Protein AF-A0A1E1X093-F1 (afdb_monomer_lite)

Organism: NCBI:txid187763

Sequence (104 aa):
MRIAIFAMFLVCLAVVNVAFATPDVNENQFEKFCALDPGRRSQLVGCIAGANQQAQQFLDHKGKDARTLSEDICQTPKKQFPEEILSHLDGLQDIIKRCVQQIQ

Structure (mmCIF, N/CA/C/O backbone):
data_AF-A0A1E1X093-F1
#
_entry.id   AF-A0A1E1X093-F1
#
loop_
_atom_site.group_PDB
_atom_site.id
_atom_site.type_symbol
_atom_site.label_atom_id
_atom_site.label_alt_id
_atom_site.label_comp_id
_atom_site.label_asym_id
_atom_site.label_entity_id
_atom_site.label_seq_id
_atom_site.pdbx_PDB_ins_code
_atom_site.Cartn_x
_atom_site.Cartn_y
_atom_site.Cartn_z
_atom_site.occupancy
_atom_site.B_iso_or_equiv
_atom_site.auth_seq_id
_atom_site.auth_comp_id
_atom_site.auth_asym_id
_atom_site.auth_atom_id
_atom_site.pdbx_PDB_model_num
ATOM 1 N N . MET A 1 1 ? 23.974 -37.215 10.298 1.00 48.38 1 MET A N 1
ATOM 2 C CA . MET A 1 1 ? 24.223 -35.821 10.726 1.00 48.38 1 MET A CA 1
ATOM 3 C C . MET A 1 1 ? 24.520 -34.993 9.477 1.00 48.38 1 MET A C 1
ATOM 5 O O . MET A 1 1 ? 25.629 -35.053 8.967 1.00 48.38 1 MET A O 1
ATOM 9 N N . ARG A 1 2 ? 23.511 -34.347 8.878 1.00 43.06 2 ARG A N 1
ATOM 10 C CA . ARG A 1 2 ? 23.682 -33.537 7.662 1.00 43.06 2 ARG A CA 1
ATOM 11 C C . ARG A 1 2 ? 23.005 -32.178 7.846 1.00 43.06 2 ARG A C 1
ATOM 13 O O . ARG A 1 2 ? 21.790 -32.083 7.811 1.00 43.06 2 ARG A O 1
ATOM 20 N N . ILE A 1 3 ? 23.874 -31.201 8.099 1.00 43.91 3 ILE A N 1
ATOM 21 C CA . ILE A 1 3 ? 23.896 -29.820 7.606 1.00 43.91 3 ILE A CA 1
ATOM 22 C C . ILE A 1 3 ? 22.592 -29.022 7.768 1.00 43.91 3 ILE A C 1
ATOM 24 O O . ILE A 1 3 ? 21.661 -29.096 6.972 1.00 43.91 3 ILE A O 1
ATOM 28 N N . ALA A 1 4 ? 22.614 -28.178 8.797 1.00 50.94 4 ALA A N 1
ATOM 29 C CA . ALA A 1 4 ? 21.725 -27.050 8.996 1.00 50.94 4 ALA A CA 1
ATOM 30 C C . ALA A 1 4 ? 21.869 -26.035 7.841 1.00 50.94 4 ALA A C 1
ATOM 32 O O . ALA A 1 4 ? 22.845 -25.295 7.791 1.00 50.94 4 ALA A O 1
ATOM 33 N N . ILE A 1 5 ? 20.898 -25.991 6.921 1.00 51.94 5 ILE A N 1
ATOM 34 C CA . ILE A 1 5 ? 20.757 -24.933 5.891 1.00 51.94 5 ILE A CA 1
ATOM 35 C C . ILE A 1 5 ? 19.344 -24.318 5.940 1.00 51.94 5 ILE A C 1
ATOM 37 O O . ILE A 1 5 ? 18.815 -23.853 4.941 1.00 51.94 5 ILE A O 1
ATOM 41 N N . PHE A 1 6 ? 18.678 -24.337 7.098 1.00 47.09 6 PHE A N 1
ATOM 42 C CA . PHE A 1 6 ? 17.292 -23.848 7.215 1.00 47.09 6 PHE A CA 1
ATOM 43 C C . PHE A 1 6 ? 17.133 -22.550 8.017 1.00 47.09 6 PHE A C 1
ATOM 45 O O . PHE A 1 6 ? 16.033 -22.016 8.103 1.00 47.09 6 PHE A O 1
ATOM 52 N N . ALA A 1 7 ? 18.212 -22.004 8.583 1.00 48.12 7 ALA A N 1
ATOM 53 C CA . ALA A 1 7 ? 18.113 -20.873 9.510 1.00 48.12 7 ALA A CA 1
ATOM 54 C C . ALA A 1 7 ? 18.275 -19.484 8.862 1.00 48.12 7 ALA A C 1
ATOM 56 O O . ALA A 1 7 ? 17.943 -18.487 9.494 1.00 48.12 7 ALA A O 1
ATOM 57 N N . MET A 1 8 ? 18.759 -19.385 7.616 1.00 40.91 8 MET A N 1
ATOM 58 C CA . MET A 1 8 ? 19.097 -18.077 7.026 1.00 40.91 8 MET A CA 1
ATOM 59 C C . MET A 1 8 ? 17.914 -17.378 6.332 1.00 40.91 8 MET A C 1
ATOM 61 O O . MET A 1 8 ? 17.908 -16.158 6.229 1.00 40.91 8 MET A O 1
ATOM 65 N N . PHE A 1 9 ? 16.873 -18.117 5.927 1.00 43.78 9 PHE A N 1
ATOM 66 C CA . PHE A 1 9 ? 15.675 -17.535 5.297 1.00 43.78 9 PHE A CA 1
ATOM 67 C C . PHE A 1 9 ? 14.657 -16.963 6.300 1.00 43.78 9 PHE A C 1
ATOM 69 O O . PHE A 1 9 ? 13.845 -16.115 5.942 1.00 43.78 9 PHE A O 1
ATOM 76 N N . LEU A 1 10 ? 14.706 -17.387 7.567 1.00 42.72 10 LEU A N 1
ATOM 77 C CA . LEU A 1 10 ? 13.732 -16.984 8.590 1.00 42.72 10 LEU A CA 1
ATOM 78 C C . LEU A 1 10 ? 13.998 -15.594 9.187 1.00 42.72 10 LEU A C 1
ATOM 80 O O . LEU A 1 10 ? 13.087 -14.979 9.737 1.00 42.72 10 LEU A O 1
ATOM 84 N N . VAL A 1 11 ? 15.216 -15.062 9.050 1.00 43.28 11 VAL A N 1
ATOM 85 C CA . VAL A 1 11 ? 15.586 -13.762 9.637 1.00 43.28 11 VAL A CA 1
ATOM 86 C C . VAL A 1 11 ? 15.030 -12.585 8.819 1.00 43.28 11 VAL A C 1
ATOM 88 O O . VAL A 1 11 ? 14.711 -11.543 9.387 1.00 43.28 11 VAL A O 1
ATOM 91 N N . CYS A 1 12 ? 14.805 -12.752 7.510 1.00 41.62 12 CYS A N 1
ATOM 92 C CA . CYS A 1 12 ? 14.228 -11.694 6.670 1.00 41.62 12 CYS A CA 1
ATOM 93 C C . CYS A 1 12 ? 12.720 -11.480 6.900 1.00 41.62 12 CYS A C 1
ATOM 95 O O . CYS A 1 12 ? 12.243 -10.360 6.743 1.00 41.62 12 CYS A O 1
ATOM 97 N N . LEU A 1 13 ? 11.973 -12.505 7.328 1.00 43.38 13 LEU A N 1
ATOM 98 C CA . LEU A 1 13 ? 10.521 -12.418 7.562 1.00 43.38 13 LEU A CA 1
ATOM 99 C C . LEU A 1 13 ? 10.162 -11.642 8.842 1.00 43.38 13 LEU A C 1
ATOM 101 O O . LEU A 1 13 ? 9.151 -10.942 8.887 1.00 43.38 13 LEU A O 1
ATOM 105 N N . ALA A 1 14 ? 11.004 -11.706 9.875 1.00 42.41 14 ALA A N 1
ATOM 106 C CA . ALA A 1 14 ? 10.740 -11.031 11.148 1.00 42.41 14 ALA A CA 1
ATOM 107 C C . ALA A 1 14 ? 10.876 -9.497 11.056 1.00 42.41 14 ALA A C 1
ATOM 109 O O . ALA A 1 14 ? 10.144 -8.770 11.727 1.00 42.41 14 ALA A O 1
ATOM 110 N N . VAL A 1 15 ? 11.760 -8.993 10.188 1.00 44.12 15 VAL A N 1
ATOM 111 C CA . VAL A 1 15 ? 11.992 -7.546 9.999 1.00 44.12 15 VAL A CA 1
ATOM 112 C C . VAL A 1 15 ? 10.815 -6.864 9.288 1.00 44.12 15 VAL A C 1
ATOM 114 O O . VAL A 1 15 ? 10.558 -5.674 9.486 1.00 44.12 15 VAL A O 1
ATOM 117 N N . VAL A 1 16 ? 10.056 -7.619 8.490 1.00 47.22 16 VAL A N 1
ATOM 118 C CA . VAL A 1 16 ? 8.826 -7.135 7.848 1.00 47.22 16 VAL A CA 1
ATOM 119 C C . VAL A 1 16 ? 7.729 -6.935 8.900 1.00 47.22 16 VAL A C 1
ATOM 121 O O . VAL A 1 16 ? 7.031 -5.928 8.876 1.00 47.22 16 VAL A O 1
ATOM 124 N N . ASN A 1 17 ? 7.644 -7.828 9.890 1.00 39.78 17 ASN A N 1
ATOM 125 C CA . ASN A 1 17 ? 6.583 -7.836 10.901 1.00 39.78 17 ASN A CA 1
ATOM 126 C C . ASN A 1 17 ? 6.650 -6.661 11.900 1.00 39.78 17 ASN A C 1
ATOM 128 O O . ASN A 1 17 ? 5.624 -6.257 12.443 1.00 39.78 17 ASN A O 1
ATOM 132 N N . VAL A 1 18 ? 7.842 -6.101 12.142 1.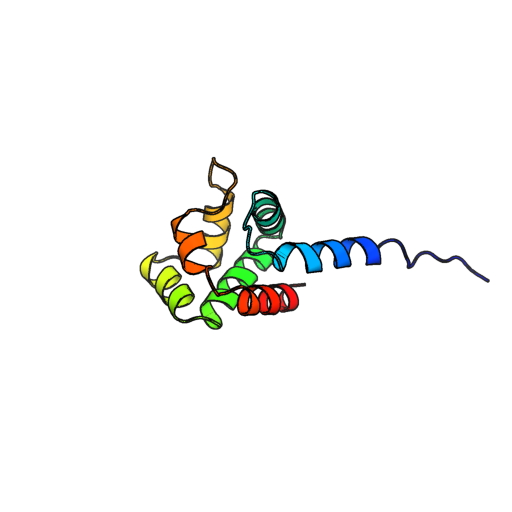00 42.09 18 VAL A N 1
ATOM 133 C CA . VAL A 1 18 ? 8.037 -4.976 13.083 1.00 42.09 18 VAL A CA 1
ATOM 134 C C . VAL A 1 18 ? 7.869 -3.618 12.396 1.00 42.09 18 VAL A C 1
ATOM 136 O O . VAL A 1 18 ? 7.461 -2.650 13.028 1.00 42.09 18 VAL A O 1
ATOM 139 N N . ALA A 1 19 ? 8.129 -3.530 11.090 1.00 46.88 19 ALA A N 1
ATOM 140 C CA . ALA A 1 19 ? 8.146 -2.246 10.397 1.00 46.88 19 ALA A CA 1
ATOM 141 C C . ALA A 1 19 ? 6.766 -1.687 10.048 1.00 46.88 19 ALA A C 1
ATOM 143 O O . ALA A 1 19 ? 6.663 -0.485 9.864 1.00 46.88 19 ALA A O 1
ATOM 144 N N . PHE A 1 20 ? 5.725 -2.520 9.981 1.00 47.28 20 PHE A N 1
ATOM 145 C CA . PHE A 1 20 ? 4.344 -2.068 9.757 1.00 47.28 20 PHE A CA 1
ATOM 146 C C . PHE A 1 20 ? 3.587 -1.761 11.061 1.00 47.28 20 PHE A C 1
ATOM 148 O O . PHE A 1 20 ? 2.417 -1.400 11.016 1.00 47.28 20 PHE A O 1
ATOM 155 N N . ALA A 1 21 ? 4.227 -1.934 12.224 1.00 40.12 21 ALA A N 1
ATOM 156 C CA . ALA A 1 21 ? 3.595 -1.795 13.538 1.00 40.12 21 ALA A CA 1
ATOM 157 C C . ALA A 1 21 ? 3.839 -0.431 14.212 1.00 40.12 21 ALA A C 1
ATOM 159 O O . ALA A 1 21 ? 3.389 -0.229 15.337 1.00 40.12 21 ALA A O 1
ATOM 160 N N . THR A 1 22 ? 4.557 0.491 13.563 1.00 40.25 22 THR A N 1
ATOM 161 C CA . THR A 1 22 ? 4.809 1.840 14.090 1.00 40.25 22 THR A CA 1
ATOM 162 C C . THR A 1 22 ? 4.049 2.904 13.286 1.00 40.25 22 THR A C 1
ATOM 164 O O . THR A 1 22 ? 4.079 2.831 12.055 1.00 40.25 22 THR A O 1
ATOM 167 N N . PRO A 1 23 ? 3.419 3.900 13.949 1.00 43.38 23 PRO A N 1
ATOM 168 C CA . PRO A 1 23 ? 2.635 4.963 13.304 1.00 43.38 23 PRO A CA 1
ATOM 169 C C . PRO A 1 23 ? 3.435 5.900 12.396 1.00 43.38 23 PRO A C 1
ATOM 171 O O . PRO A 1 23 ? 2.840 6.632 11.611 1.00 43.38 23 PRO A O 1
ATOM 174 N N . ASP A 1 24 ? 4.765 5.898 12.496 1.00 46.72 24 ASP A N 1
ATOM 175 C CA . ASP A 1 24 ? 5.622 6.627 11.569 1.00 46.72 24 ASP A CA 1
ATOM 176 C C . ASP A 1 24 ? 5.644 5.896 10.228 1.00 46.72 24 ASP A C 1
ATOM 178 O O . ASP A 1 24 ? 6.500 5.041 9.971 1.00 46.72 24 ASP A O 1
ATOM 182 N N . VAL A 1 25 ? 4.683 6.244 9.370 1.00 56.62 25 VAL A N 1
ATOM 183 C CA . VAL A 1 25 ? 4.729 5.946 7.939 1.00 56.62 25 VAL 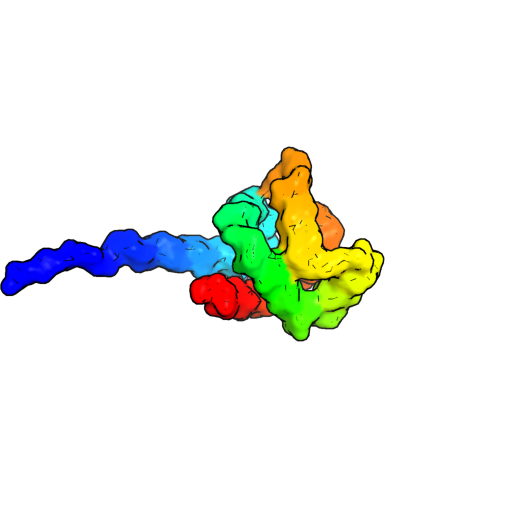A CA 1
ATOM 184 C C . VAL A 1 25 ? 5.883 6.740 7.331 1.00 56.62 25 VAL A C 1
ATOM 186 O O . VAL A 1 25 ? 5.719 7.805 6.743 1.00 56.62 25 VAL A O 1
ATOM 189 N N . ASN A 1 26 ? 7.092 6.243 7.566 1.00 63.78 26 ASN A N 1
ATOM 190 C CA . ASN A 1 26 ? 8.340 6.850 7.142 1.00 63.78 26 ASN A CA 1
ATOM 191 C C . ASN A 1 26 ? 8.774 6.315 5.768 1.00 63.78 26 ASN A C 1
ATOM 193 O O . ASN A 1 26 ? 8.187 5.383 5.212 1.00 63.78 26 ASN A O 1
ATOM 197 N N . GLU A 1 27 ? 9.843 6.899 5.231 1.00 65.50 27 GLU A N 1
ATOM 198 C CA . GLU A 1 27 ? 10.456 6.528 3.947 1.00 65.50 27 GLU A CA 1
ATOM 199 C C . GLU A 1 27 ? 10.704 5.008 3.821 1.00 65.50 27 GLU A C 1
ATOM 201 O O . GLU A 1 27 ? 10.458 4.415 2.775 1.00 65.50 27 GLU A O 1
ATOM 206 N N . ASN A 1 28 ? 11.056 4.330 4.920 1.00 79.25 28 ASN A N 1
ATOM 207 C CA . ASN A 1 28 ? 11.296 2.884 4.941 1.00 79.25 28 ASN A CA 1
ATOM 208 C C . ASN A 1 28 ? 10.015 2.055 4.705 1.00 79.25 28 ASN A C 1
ATOM 210 O O . ASN A 1 28 ? 10.068 0.997 4.079 1.00 79.25 28 ASN A O 1
ATOM 214 N N . GLN A 1 29 ? 8.847 2.502 5.179 1.00 81.06 29 GLN A N 1
ATOM 215 C CA . GLN A 1 29 ? 7.580 1.8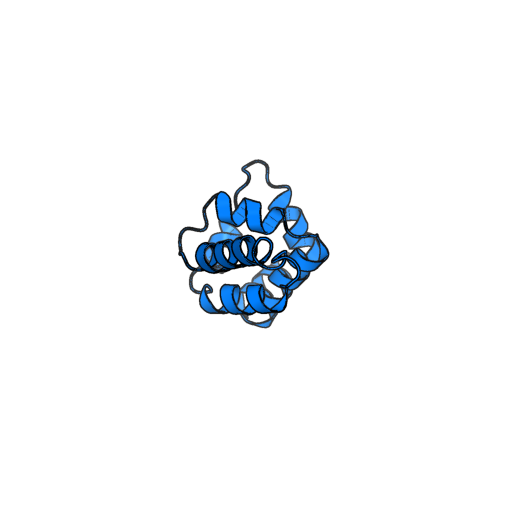25 4.868 1.00 81.06 29 GLN A CA 1
ATOM 216 C C . GLN A 1 29 ? 7.174 2.032 3.404 1.00 81.06 29 GLN A C 1
ATOM 218 O O . GLN A 1 29 ? 6.658 1.103 2.779 1.00 81.06 29 GLN A O 1
ATOM 223 N N . PHE A 1 30 ? 7.444 3.216 2.848 1.00 87.62 30 PHE A N 1
ATOM 224 C CA . PHE A 1 30 ? 7.206 3.501 1.433 1.00 87.62 30 PHE A CA 1
ATOM 225 C C . PHE A 1 30 ? 8.067 2.613 0.535 1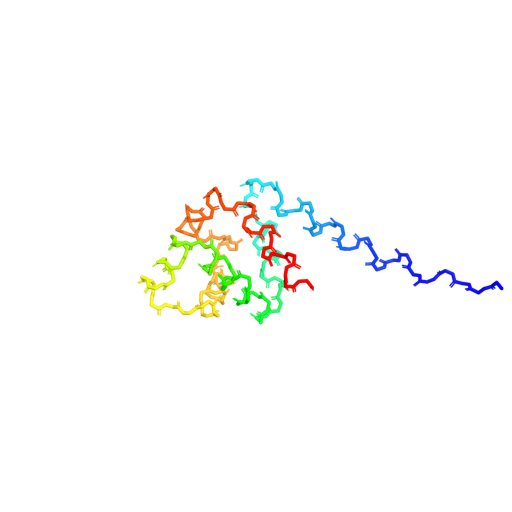.00 87.62 30 PHE A C 1
ATOM 227 O O . PHE A 1 30 ? 7.547 1.958 -0.367 1.00 87.62 30 PHE A O 1
ATOM 234 N N . GLU A 1 31 ? 9.367 2.517 0.814 1.00 89.12 31 GLU A N 1
ATOM 235 C CA . GLU A 1 31 ? 10.263 1.643 0.057 1.00 89.12 31 GLU A CA 1
ATOM 236 C C . GLU A 1 31 ? 9.836 0.178 0.152 1.00 89.12 31 GLU A C 1
ATOM 238 O O . GLU A 1 31 ? 9.782 -0.511 -0.865 1.00 89.12 31 GLU A O 1
ATOM 243 N N . LYS A 1 32 ? 9.444 -0.294 1.343 1.00 88.62 32 LYS A N 1
ATOM 244 C CA . LYS A 1 32 ? 8.919 -1.657 1.523 1.00 88.62 32 LYS A CA 1
ATOM 245 C C . LYS A 1 32 ? 7.655 -1.901 0.720 1.00 88.62 32 LYS A C 1
ATOM 247 O O . LYS A 1 32 ? 7.540 -2.951 0.097 1.00 88.62 32 LYS A O 1
ATOM 252 N N . PHE A 1 33 ? 6.727 -0.947 0.717 1.00 90.62 33 PHE A N 1
ATOM 253 C CA . PHE A 1 33 ? 5.530 -1.025 -0.109 1.00 90.62 33 PHE A CA 1
ATOM 254 C C . PHE A 1 33 ? 5.894 -1.092 -1.594 1.00 90.62 33 PHE A C 1
ATOM 256 O O . PHE A 1 33 ? 5.402 -1.967 -2.300 1.00 90.62 33 PHE A O 1
ATOM 263 N N . CYS A 1 34 ? 6.793 -0.230 -2.070 1.00 92.44 34 CYS A N 1
ATOM 264 C CA . CYS A 1 34 ? 7.166 -0.174 -3.481 1.00 92.44 34 CYS A CA 1
ATOM 265 C C . CYS A 1 34 ? 8.092 -1.302 -3.949 1.00 92.44 34 CYS A C 1
ATOM 267 O O . CYS A 1 34 ? 8.148 -1.557 -5.150 1.00 92.44 34 CYS A O 1
ATOM 269 N N . ALA A 1 35 ? 8.764 -1.993 -3.027 1.00 92.31 35 ALA A N 1
ATOM 270 C CA . ALA A 1 35 ? 9.551 -3.191 -3.300 1.00 92.31 35 ALA A CA 1
ATOM 271 C C . ALA A 1 35 ? 8.694 -4.459 -3.466 1.00 92.31 35 ALA A C 1
ATOM 273 O O . ALA A 1 35 ? 9.192 -5.463 -3.972 1.00 92.31 35 ALA A O 1
ATOM 274 N N . LEU A 1 36 ? 7.423 -4.442 -3.045 1.00 90.50 36 LEU A N 1
ATOM 275 C CA . LEU A 1 36 ? 6.494 -5.535 -3.328 1.00 90.50 36 LEU A CA 1
ATOM 276 C C . LEU A 1 36 ? 6.214 -5.618 -4.834 1.00 90.50 36 LEU A C 1
ATOM 278 O O . LEU A 1 36 ? 6.036 -4.599 -5.507 1.00 90.50 36 LEU A O 1
ATOM 282 N N . ASP A 1 37 ? 6.070 -6.840 -5.349 1.00 93.44 37 ASP A N 1
ATOM 283 C CA . ASP A 1 37 ? 5.631 -7.050 -6.727 1.00 93.44 37 ASP A CA 1
ATOM 284 C C . ASP A 1 37 ? 4.269 -6.372 -6.988 1.00 93.44 37 ASP A C 1
ATOM 286 O O . ASP A 1 37 ? 3.420 -6.318 -6.086 1.00 93.44 37 ASP A O 1
ATOM 290 N N . PRO A 1 38 ? 3.991 -5.897 -8.220 1.00 92.75 38 PRO A N 1
ATOM 291 C CA . PRO A 1 38 ? 2.768 -5.154 -8.538 1.00 92.75 38 PRO A CA 1
ATOM 292 C C . PRO A 1 38 ? 1.471 -5.838 -8.084 1.00 92.75 38 PRO A C 1
ATOM 294 O O . PRO A 1 38 ? 0.576 -5.174 -7.564 1.00 92.75 38 PRO A O 1
ATOM 297 N N . GLY A 1 39 ? 1.389 -7.167 -8.212 1.00 93.75 39 GLY A N 1
ATOM 298 C CA . GLY A 1 39 ? 0.230 -7.938 -7.759 1.00 93.75 39 GLY A CA 1
ATOM 299 C C . GLY A 1 39 ? 0.008 -7.855 -6.246 1.00 93.75 39 GLY A C 1
ATOM 300 O O . GLY A 1 39 ? -1.115 -7.623 -5.807 1.00 93.75 39 GLY A O 1
ATOM 301 N N . ARG A 1 40 ? 1.077 -7.959 -5.448 1.00 93.25 40 ARG A N 1
ATOM 302 C CA . ARG A 1 40 ? 1.007 -7.880 -3.980 1.00 93.25 40 ARG A CA 1
ATOM 303 C C . ARG A 1 40 ? 0.653 -6.477 -3.500 1.00 93.25 40 ARG A C 1
ATOM 305 O O . ARG A 1 40 ? -0.131 -6.339 -2.566 1.00 93.25 40 ARG A O 1
ATOM 312 N N . ARG A 1 41 ? 1.163 -5.433 -4.164 1.00 93.88 41 ARG A N 1
ATOM 313 C CA . ARG A 1 41 ? 0.771 -4.043 -3.866 1.00 93.88 41 ARG A CA 1
ATOM 314 C C . ARG A 1 41 ? -0.710 -3.806 -4.129 1.00 93.88 41 ARG A C 1
ATOM 316 O O . ARG A 1 41 ? -1.403 -3.268 -3.271 1.00 93.88 41 ARG A O 1
ATOM 323 N N . SER A 1 42 ? -1.198 -4.260 -5.283 1.00 94.81 42 SER A N 1
ATOM 324 C CA . SER A 1 42 ? -2.615 -4.167 -5.636 1.00 94.81 42 SER A CA 1
ATOM 325 C C . SER A 1 42 ? -3.495 -4.930 -4.639 1.00 94.81 42 SER A C 1
ATOM 327 O O . SER A 1 42 ? -4.493 -4.389 -4.168 1.00 94.81 42 SER A O 1
ATOM 329 N N . GLN A 1 43 ? -3.093 -6.140 -4.235 1.00 95.19 43 GLN A N 1
ATOM 330 C CA . GLN A 1 43 ? -3.797 -6.913 -3.207 1.00 95.19 43 GLN A CA 1
ATOM 331 C C . GLN A 1 43 ? -3.806 -6.213 -1.845 1.00 95.19 43 GLN A C 1
ATOM 333 O O . GLN A 1 43 ? -4.839 -6.214 -1.181 1.00 95.19 43 GLN A O 1
ATOM 338 N N . LEU A 1 44 ? -2.697 -5.589 -1.434 1.00 93.19 44 LEU A N 1
ATOM 339 C CA . LEU A 1 44 ? -2.633 -4.838 -0.179 1.00 93.19 44 LEU A CA 1
ATOM 340 C C . LEU A 1 44 ? -3.626 -3.674 -0.176 1.00 93.19 44 LEU A C 1
ATOM 342 O O . LEU A 1 44 ? -4.422 -3.543 0.751 1.00 93.19 44 LEU A O 1
ATOM 346 N N . VAL A 1 45 ? -3.599 -2.857 -1.234 1.00 93.75 45 VAL A N 1
ATOM 347 C CA . VAL A 1 45 ? -4.505 -1.712 -1.397 1.00 93.75 45 VAL A CA 1
ATOM 348 C C . VAL A 1 45 ? -5.960 -2.183 -1.444 1.00 93.75 45 VAL A C 1
ATOM 350 O O . VAL A 1 45 ? -6.808 -1.625 -0.751 1.00 93.75 45 VAL A O 1
ATOM 353 N N . GLY A 1 46 ? -6.244 -3.253 -2.192 1.00 94.19 46 GLY A N 1
ATOM 354 C CA . GLY A 1 46 ? -7.579 -3.843 -2.276 1.00 94.19 46 GLY A CA 1
ATOM 355 C C . GLY A 1 46 ? -8.073 -4.407 -0.942 1.00 94.19 46 GLY A C 1
ATOM 356 O O . GLY A 1 46 ? -9.233 -4.216 -0.594 1.00 94.19 46 GLY A O 1
ATOM 357 N N . CYS A 1 47 ? -7.200 -5.045 -0.158 1.00 94.50 47 CYS A N 1
ATOM 358 C CA . CYS A 1 47 ? -7.550 -5.539 1.171 1.00 94.50 47 CYS A CA 1
ATOM 359 C C . CYS A 1 47 ? -7.888 -4.394 2.131 1.00 94.50 47 CYS A C 1
ATOM 361 O O . CYS A 1 47 ? -8.900 -4.463 2.826 1.00 94.50 47 CYS A O 1
ATOM 363 N N . ILE A 1 48 ? -7.081 -3.325 2.149 1.00 92.50 48 ILE A N 1
ATOM 364 C CA . ILE A 1 48 ? -7.328 -2.159 3.012 1.00 92.50 48 ILE A CA 1
ATOM 365 C C . ILE A 1 48 ? -8.669 -1.513 2.652 1.00 92.50 48 ILE A C 1
ATOM 367 O O . ILE A 1 48 ? -9.470 -1.244 3.546 1.00 92.50 48 ILE A O 1
ATOM 371 N N . ALA A 1 49 ? -8.942 -1.325 1.360 1.00 92.38 49 ALA A N 1
ATOM 372 C CA . ALA A 1 49 ? -10.210 -0.783 0.889 1.00 92.38 49 ALA A CA 1
ATOM 373 C C . ALA A 1 49 ? -11.402 -1.693 1.226 1.00 92.38 49 ALA A C 1
ATOM 375 O O . ALA A 1 49 ? -12.392 -1.234 1.784 1.00 92.38 49 ALA A O 1
ATOM 376 N N . GLY A 1 50 ? -11.284 -3.004 1.005 1.00 92.00 50 GLY A N 1
ATOM 377 C CA . GLY A 1 50 ? -12.339 -3.959 1.357 1.00 92.00 50 GLY A CA 1
ATOM 378 C C . GLY A 1 50 ? -12.608 -4.058 2.864 1.00 92.00 50 GLY A C 1
ATOM 379 O O . GLY A 1 50 ? -13.720 -4.384 3.274 1.00 92.00 50 GLY A O 1
ATOM 380 N N . ALA A 1 51 ? -11.609 -3.764 3.698 1.00 91.25 51 ALA A N 1
ATOM 381 C CA . ALA A 1 51 ? -11.713 -3.804 5.154 1.00 91.25 51 ALA A CA 1
ATOM 382 C C . ALA A 1 51 ? -12.092 -2.454 5.793 1.00 91.25 51 ALA A C 1
ATOM 384 O O . ALA A 1 51 ? -12.380 -2.417 6.993 1.00 91.25 51 ALA A O 1
ATOM 385 N N . ASN A 1 52 ? -12.088 -1.351 5.037 1.00 90.06 52 ASN A N 1
ATOM 386 C CA . ASN A 1 52 ? -12.392 -0.016 5.543 1.00 90.06 52 ASN A CA 1
ATOM 387 C C . ASN A 1 52 ? -13.188 0.822 4.531 1.00 90.06 52 ASN A C 1
ATOM 389 O O . ASN A 1 52 ? -12.713 1.148 3.446 1.00 90.06 52 ASN A O 1
ATOM 393 N N . GLN A 1 53 ? -14.381 1.264 4.937 1.00 89.44 53 GLN A N 1
ATOM 394 C CA . GLN A 1 53 ? -15.278 2.028 4.071 1.00 89.44 53 GLN A CA 1
ATOM 395 C C . GLN A 1 53 ? -14.690 3.372 3.606 1.00 89.44 53 GLN A C 1
ATOM 397 O O . GLN A 1 53 ? -14.949 3.770 2.475 1.00 89.44 53 GLN A O 1
ATOM 402 N N . GLN A 1 54 ? -13.896 4.064 4.429 1.00 87.88 54 GLN A N 1
ATOM 403 C CA . GLN A 1 54 ? -13.274 5.336 4.037 1.00 87.88 54 GLN A CA 1
ATOM 404 C C . GLN A 1 54 ? -12.199 5.119 2.965 1.00 87.88 54 GLN A C 1
ATOM 406 O O . GLN A 1 54 ? -12.144 5.862 1.989 1.00 87.88 54 GLN A O 1
ATOM 411 N N . ALA A 1 55 ? -11.390 4.065 3.093 1.00 87.62 55 ALA A N 1
ATOM 412 C CA . ALA A 1 55 ? -10.411 3.680 2.081 1.00 87.62 55 ALA A CA 1
ATOM 413 C C . ALA A 1 55 ? -11.082 3.226 0.770 1.00 87.62 55 ALA A C 1
ATOM 415 O O . ALA A 1 55 ? -10.607 3.575 -0.311 1.00 87.62 55 ALA A O 1
ATOM 416 N N . GLN A 1 56 ? -12.214 2.515 0.847 1.00 90.12 56 GLN A N 1
ATOM 417 C CA . GLN A 1 56 ? -13.019 2.186 -0.335 1.00 90.12 56 GLN A CA 1
ATOM 418 C C . GLN A 1 56 ? -13.559 3.445 -1.019 1.00 90.12 56 GLN A C 1
ATOM 420 O O . GLN A 1 56 ? -13.380 3.624 -2.220 1.00 90.12 56 GLN A O 1
ATOM 425 N N . GLN A 1 57 ? -14.156 4.356 -0.249 1.00 89.69 57 GLN A N 1
ATOM 426 C CA . GLN A 1 57 ? -14.665 5.625 -0.769 1.00 89.69 57 GLN A CA 1
ATOM 427 C C . GLN A 1 57 ? -13.558 6.475 -1.396 1.00 89.69 57 GLN A C 1
ATOM 429 O O . GLN A 1 57 ? -13.801 7.148 -2.394 1.00 89.69 57 GLN A O 1
ATOM 434 N N . PHE A 1 58 ? -12.343 6.433 -0.846 1.00 88.44 58 PHE A N 1
ATOM 435 C CA . PHE A 1 58 ? -11.188 7.107 -1.427 1.00 88.44 58 PHE A CA 1
ATOM 436 C C . PHE A 1 58 ? -10.828 6.549 -2.812 1.00 88.44 58 PHE A C 1
ATOM 438 O O . PHE A 1 58 ? -10.636 7.333 -3.744 1.00 88.44 58 PHE A O 1
ATOM 445 N N . LEU A 1 59 ? -10.783 5.220 -2.976 1.00 88.06 59 LEU A N 1
ATOM 446 C CA . LEU A 1 59 ? -10.561 4.590 -4.286 1.00 88.06 59 LEU A CA 1
ATOM 447 C C . LEU A 1 59 ? -11.649 4.980 -5.290 1.00 88.06 59 LEU A C 1
ATOM 449 O O . LEU A 1 59 ? -11.339 5.435 -6.396 1.00 88.06 59 LEU A O 1
ATOM 453 N N . ASP A 1 60 ? -12.910 4.872 -4.871 1.00 90.25 60 ASP A N 1
ATOM 454 C CA . ASP A 1 60 ? -14.066 5.185 -5.707 1.00 90.25 60 ASP A CA 1
ATOM 455 C C . ASP A 1 60 ? -14.051 6.661 -6.136 1.00 90.25 60 ASP A C 1
ATOM 457 O O . ASP A 1 60 ? -14.251 6.978 -7.309 1.00 90.25 60 ASP A O 1
ATOM 461 N N . HIS A 1 61 ? -13.738 7.577 -5.211 1.00 89.19 61 HIS A N 1
ATOM 462 C CA . HIS A 1 61 ? -13.661 9.013 -5.482 1.00 89.19 61 HIS A CA 1
ATOM 463 C C . HIS A 1 61 ? -12.516 9.378 -6.431 1.00 89.19 61 HIS A C 1
ATOM 465 O O . HIS A 1 61 ? -12.669 10.250 -7.287 1.00 89.19 61 HIS A O 1
ATOM 471 N N . LYS A 1 62 ? -11.366 8.706 -6.313 1.00 85.94 62 LYS A N 1
ATOM 472 C CA . LYS A 1 62 ? -10.240 8.888 -7.237 1.00 85.94 62 LYS A CA 1
ATOM 473 C C . LYS A 1 62 ? -10.530 8.320 -8.628 1.00 85.94 62 LYS A C 1
ATOM 475 O O . LYS A 1 62 ? -9.783 8.634 -9.553 1.00 85.94 62 LYS A O 1
ATOM 480 N N . GLY A 1 63 ? -11.574 7.499 -8.776 1.00 86.12 63 GLY A N 1
ATOM 481 C CA . GLY A 1 63 ? -11.890 6.794 -10.016 1.00 86.12 63 GLY A CA 1
ATOM 482 C C . GLY A 1 63 ? -10.787 5.816 -10.423 1.00 86.12 63 GLY A C 1
ATOM 483 O O . GLY A 1 63 ? -10.570 5.596 -11.613 1.00 86.12 63 GLY A O 1
ATOM 484 N N . LYS A 1 64 ? -10.044 5.287 -9.443 1.00 85.06 64 LYS A N 1
ATOM 485 C CA . LYS A 1 64 ? -8.897 4.399 -9.656 1.00 85.06 64 LYS A CA 1
ATOM 486 C C . LYS A 1 64 ? -9.147 3.071 -8.970 1.00 85.06 64 LYS A C 1
ATOM 488 O O . LYS A 1 64 ? -9.619 3.031 -7.837 1.00 85.06 64 LYS A O 1
ATOM 493 N N . ASP A 1 65 ? -8.771 1.989 -9.638 1.00 91.81 65 ASP A N 1
ATOM 494 C CA . ASP A 1 65 ? -8.715 0.691 -8.984 1.00 91.81 65 ASP A CA 1
ATOM 495 C C . ASP A 1 65 ? -7.463 0.572 -8.094 1.00 91.81 65 ASP A C 1
ATOM 497 O O . ASP A 1 65 ? -6.535 1.392 -8.131 1.00 91.81 65 ASP A O 1
ATOM 501 N N . ALA A 1 66 ? -7.435 -0.476 -7.270 1.00 91.69 66 ALA A N 1
ATOM 502 C CA . ALA A 1 66 ? -6.338 -0.732 -6.345 1.00 91.69 66 ALA A CA 1
ATOM 503 C C . ALA A 1 66 ? -4.981 -0.904 -7.050 1.00 91.69 66 ALA A C 1
ATOM 505 O O . ALA A 1 66 ? -3.942 -0.574 -6.478 1.00 91.69 66 ALA A O 1
ATOM 506 N N . ARG A 1 67 ? -4.970 -1.422 -8.286 1.00 94.06 67 ARG A N 1
ATOM 507 C CA . ARG A 1 67 ? -3.745 -1.599 -9.066 1.00 94.06 67 ARG A CA 1
ATOM 508 C C . ARG A 1 67 ? -3.203 -0.245 -9.503 1.00 94.06 67 ARG A C 1
ATOM 510 O O . ARG A 1 67 ? -2.062 0.058 -9.160 1.00 94.06 67 ARG A O 1
ATOM 517 N N . THR A 1 68 ? -4.008 0.566 -10.186 1.00 94.00 68 THR A N 1
ATOM 518 C CA . THR A 1 68 ? -3.611 1.898 -10.656 1.00 94.00 68 THR A CA 1
ATOM 519 C C . THR A 1 68 ? -3.154 2.769 -9.493 1.00 94.00 68 THR A C 1
ATOM 521 O O . THR A 1 68 ? -2.075 3.352 -9.565 1.00 94.00 68 THR A O 1
ATOM 524 N N . LEU A 1 69 ? -3.898 2.789 -8.378 1.00 92.81 69 LEU A N 1
ATOM 525 C CA . LEU A 1 69 ? -3.476 3.556 -7.205 1.00 92.81 69 LEU A CA 1
ATOM 526 C C . LEU A 1 69 ? -2.115 3.076 -6.679 1.00 92.81 69 LEU A C 1
ATOM 528 O O . LEU A 1 69 ? -1.244 3.893 -6.391 1.00 92.81 69 LEU A O 1
ATOM 532 N N . SER A 1 70 ? -1.912 1.761 -6.561 1.00 93.56 70 SER A N 1
ATOM 533 C CA . SER A 1 70 ? -0.656 1.211 -6.043 1.00 93.56 70 SER A CA 1
ATOM 534 C C . SER A 1 70 ? 0.562 1.533 -6.919 1.00 93.56 70 SER A C 1
ATOM 536 O O . SER A 1 70 ? 1.663 1.723 -6.401 1.00 93.56 70 SER A O 1
ATOM 538 N N . GLU A 1 71 ? 0.365 1.619 -8.236 1.00 94.06 71 GLU A N 1
ATOM 539 C CA . GLU A 1 71 ? 1.399 2.007 -9.195 1.00 94.06 71 GLU A CA 1
ATOM 540 C C . GLU A 1 71 ? 1.716 3.505 -9.069 1.00 94.06 71 GLU A C 1
ATOM 542 O O . GLU A 1 71 ? 2.887 3.864 -8.929 1.00 94.06 71 GLU A O 1
ATOM 547 N N . ASP A 1 72 ? 0.689 4.357 -9.011 1.00 92.56 72 ASP A N 1
ATOM 548 C CA . ASP A 1 72 ? 0.833 5.813 -8.892 1.00 92.56 72 ASP A CA 1
ATOM 549 C C . ASP A 1 72 ? 1.589 6.233 -7.628 1.00 92.56 72 ASP A C 1
ATOM 551 O O . ASP A 1 72 ? 2.463 7.101 -7.685 1.00 92.56 72 ASP A O 1
ATOM 555 N N . ILE A 1 73 ? 1.297 5.595 -6.486 1.00 91.31 73 ILE A N 1
ATOM 556 C CA . ILE A 1 73 ? 1.998 5.844 -5.215 1.00 91.31 73 ILE A CA 1
ATOM 557 C C . ILE A 1 73 ? 3.510 5.713 -5.405 1.00 91.31 73 ILE A C 1
ATOM 559 O O . ILE A 1 73 ? 4.274 6.581 -4.980 1.00 91.31 73 ILE A O 1
ATOM 563 N N . CYS A 1 74 ? 3.943 4.653 -6.083 1.00 92.31 74 CYS A N 1
ATOM 564 C CA . CYS A 1 74 ? 5.356 4.347 -6.263 1.00 92.31 74 CYS A CA 1
ATOM 565 C C . CYS A 1 74 ? 6.041 5.153 -7.371 1.00 92.31 74 CYS A C 1
ATOM 567 O O . CYS A 1 74 ? 7.266 5.117 -7.471 1.00 92.31 74 CYS A O 1
ATOM 569 N N . GLN A 1 75 ? 5.281 5.891 -8.182 1.00 91.94 75 GLN A N 1
ATOM 570 C CA . GLN A 1 75 ? 5.809 6.820 -9.185 1.00 91.94 75 GLN A CA 1
ATOM 571 C C . GLN A 1 75 ? 5.962 8.249 -8.645 1.00 91.94 75 GLN A C 1
ATOM 573 O O . GLN A 1 75 ? 6.415 9.142 -9.365 1.00 91.94 75 GLN A O 1
ATOM 578 N N . THR A 1 76 ? 5.615 8.491 -7.378 1.00 86.12 76 THR A N 1
ATOM 579 C CA . THR A 1 76 ? 5.774 9.813 -6.773 1.00 86.12 76 THR A CA 1
ATOM 580 C C . THR A 1 76 ? 7.255 10.213 -6.660 1.00 86.12 76 THR A C 1
ATOM 582 O O . THR A 1 76 ? 8.086 9.445 -6.170 1.00 86.12 76 THR A O 1
ATOM 585 N N . PRO A 1 77 ? 7.627 11.448 -7.052 1.00 81.25 77 PRO A N 1
ATOM 586 C CA . PRO A 1 77 ? 9.030 11.870 -7.091 1.00 81.25 77 PRO A CA 1
ATOM 587 C C . PRO A 1 77 ? 9.658 12.012 -5.700 1.00 81.25 77 PRO A C 1
ATOM 589 O O . PRO A 1 77 ? 10.871 11.901 -5.554 1.00 81.25 77 PRO A O 1
ATOM 592 N N . LYS A 1 78 ? 8.837 12.255 -4.672 1.00 82.12 78 LYS A N 1
ATOM 593 C CA . LYS A 1 78 ? 9.284 12.462 -3.290 1.00 82.12 78 LYS A CA 1
ATOM 594 C C . LYS A 1 78 ? 9.585 11.156 -2.536 1.00 82.12 78 LYS A C 1
ATOM 596 O O . LYS A 1 78 ? 9.948 11.241 -1.373 1.00 82.12 78 LYS A O 1
ATOM 601 N N . LYS A 1 79 ? 9.427 9.983 -3.173 1.00 84.75 79 LYS A N 1
ATOM 602 C CA . LYS A 1 79 ? 9.618 8.653 -2.555 1.00 84.75 79 LYS A CA 1
ATOM 603 C C . LYS A 1 79 ? 8.950 8.515 -1.179 1.00 84.75 79 LYS A C 1
ATOM 605 O O . LYS A 1 79 ? 9.518 7.991 -0.227 1.00 84.75 79 LYS A O 1
ATOM 610 N N . GLN A 1 80 ? 7.733 9.021 -1.077 1.00 87.50 80 GLN A N 1
ATOM 611 C CA . GLN A 1 80 ? 6.952 9.020 0.149 1.00 87.50 80 GLN A CA 1
ATOM 612 C C . GLN A 1 80 ? 5.485 8.852 -0.217 1.00 87.50 80 GLN A C 1
ATOM 614 O O . GLN A 1 80 ? 5.072 9.203 -1.327 1.00 87.50 80 GLN A O 1
ATOM 619 N N . PHE A 1 81 ? 4.679 8.353 0.716 1.00 86.62 81 PHE A N 1
ATOM 620 C CA . PHE A 1 81 ? 3.244 8.298 0.481 1.00 86.62 81 PHE A CA 1
ATOM 621 C C . PHE A 1 81 ? 2.687 9.721 0.315 1.00 86.62 81 PHE A C 1
ATOM 623 O O . PHE A 1 81 ? 3.059 10.619 1.076 1.00 86.62 81 PHE A O 1
ATOM 630 N N . PRO A 1 82 ? 1.801 9.951 -0.668 1.00 86.31 82 PRO A N 1
ATOM 631 C CA . PRO A 1 82 ? 1.037 11.188 -0.754 1.00 86.31 82 PRO A CA 1
ATOM 632 C C . PRO A 1 82 ? 0.338 11.505 0.574 1.00 86.31 82 PRO A C 1
ATOM 634 O O . PRO A 1 82 ? -0.241 10.612 1.191 1.00 86.31 82 PRO A O 1
ATOM 637 N N . GLU A 1 83 ? 0.335 12.775 0.988 1.00 85.12 83 GLU A N 1
ATOM 638 C CA . GLU A 1 83 ? -0.314 13.223 2.236 1.00 85.12 83 GLU A CA 1
ATOM 639 C C . GLU A 1 83 ? -1.793 12.826 2.299 1.00 85.12 83 GLU A C 1
ATOM 641 O O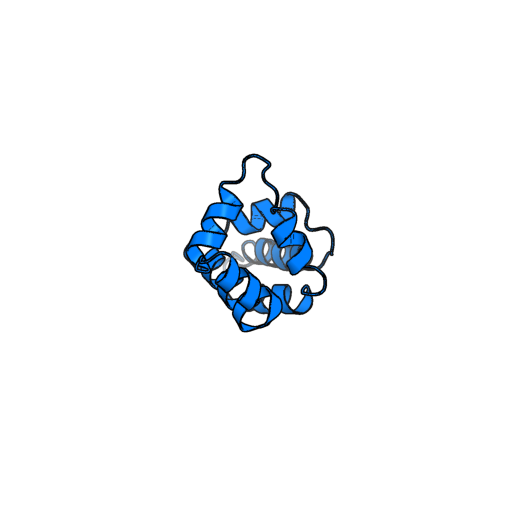 . GLU A 1 83 ? -2.293 12.415 3.342 1.00 85.12 83 GLU A O 1
ATOM 646 N N . GLU A 1 84 ? -2.475 12.873 1.155 1.00 83.06 84 GLU A N 1
ATOM 647 C CA . GLU A 1 84 ? -3.863 12.435 1.025 1.00 83.06 84 GLU A CA 1
ATOM 648 C C . GLU A 1 84 ? -4.064 10.950 1.332 1.00 83.06 84 GLU A C 1
ATOM 650 O O . GLU A 1 84 ? -5.133 10.572 1.781 1.00 83.06 84 GLU A O 1
ATOM 655 N N . ILE A 1 85 ? -3.062 10.100 1.112 1.00 84.75 85 ILE A N 1
ATOM 656 C CA . ILE A 1 85 ? -3.144 8.679 1.459 1.00 84.75 85 ILE A CA 1
ATOM 657 C C . ILE A 1 85 ? -2.839 8.509 2.938 1.00 84.75 85 ILE A C 1
ATOM 659 O O . ILE A 1 85 ? -3.563 7.801 3.627 1.00 84.75 85 ILE A O 1
ATOM 663 N N . LEU A 1 86 ? -1.815 9.203 3.442 1.00 83.25 86 LEU A N 1
ATOM 664 C CA . LEU A 1 86 ? -1.448 9.170 4.857 1.00 83.25 86 LEU A CA 1
ATOM 665 C C . LEU A 1 86 ? -2.630 9.529 5.765 1.00 83.25 86 LEU A C 1
ATOM 667 O O . LEU A 1 86 ? -2.869 8.828 6.744 1.00 83.25 86 LEU A O 1
ATOM 671 N N . SER A 1 87 ? -3.416 10.547 5.407 1.00 82.25 87 SER A N 1
ATOM 672 C CA . SER A 1 87 ? -4.597 10.943 6.184 1.00 82.25 87 SER A CA 1
ATOM 673 C C . SER A 1 87 ? -5.709 9.890 6.212 1.00 82.25 87 SER A C 1
ATOM 675 O O . SER A 1 87 ? -6.461 9.837 7.178 1.00 82.25 87 SER A O 1
ATOM 677 N N . HIS A 1 88 ? -5.805 9.035 5.189 1.00 81.88 88 HIS A N 1
ATOM 678 C CA . HIS A 1 88 ? -6.777 7.938 5.138 1.00 81.88 88 HIS A CA 1
ATOM 679 C C . HIS A 1 88 ? -6.248 6.647 5.770 1.00 81.88 88 HIS A C 1
ATOM 681 O O . HIS A 1 88 ? -7.031 5.743 6.045 1.00 81.88 88 HIS A O 1
ATOM 687 N N . LEU A 1 89 ? -4.934 6.538 5.984 1.00 80.75 89 LEU A N 1
ATOM 688 C CA . LEU A 1 89 ? -4.314 5.416 6.689 1.00 80.75 89 LEU A CA 1
ATOM 689 C C . LEU A 1 89 ? -4.260 5.634 8.206 1.00 80.75 89 LEU A C 1
ATOM 691 O O . LEU A 1 89 ? -4.014 4.673 8.944 1.00 80.75 89 LEU A O 1
ATOM 695 N N . ASP A 1 90 ? -4.498 6.860 8.677 1.00 79.56 90 ASP A N 1
ATOM 696 C CA . ASP A 1 90 ? -4.551 7.156 10.104 1.00 79.56 90 ASP A CA 1
ATOM 697 C C . ASP A 1 90 ? -5.638 6.317 10.798 1.00 79.56 90 ASP A C 1
ATOM 699 O O . ASP A 1 90 ? -6.752 6.148 10.305 1.00 79.56 90 ASP A O 1
ATOM 703 N N . GLY A 1 91 ? -5.282 5.699 11.923 1.00 80.00 91 GLY A N 1
ATOM 704 C CA . GLY A 1 91 ? -6.151 4.752 12.628 1.00 80.00 91 GLY A CA 1
ATOM 705 C C . GLY A 1 91 ? -6.363 3.385 11.949 1.00 80.00 91 GLY A C 1
ATOM 706 O O . GLY A 1 91 ? -7.043 2.536 12.524 1.00 80.00 91 GLY A O 1
ATOM 707 N N . LEU A 1 92 ? -5.767 3.105 10.779 1.00 84.88 92 LEU A N 1
ATOM 708 C CA . LEU A 1 92 ? -5.932 1.821 10.072 1.00 84.88 92 LEU A CA 1
ATOM 709 C C . LEU A 1 92 ? -4.838 0.784 10.368 1.00 84.88 92 LEU A C 1
ATOM 711 O O . LEU A 1 92 ? -4.793 -0.252 9.705 1.00 84.88 92 LEU A O 1
ATOM 715 N N . GLN A 1 93 ? -3.968 1.008 11.357 1.00 84.88 93 GLN A N 1
ATOM 716 C CA . GLN A 1 93 ? -2.810 0.138 11.629 1.00 84.88 93 GLN A CA 1
ATOM 717 C C . GLN A 1 93 ? -3.170 -1.346 11.777 1.00 84.88 93 GLN A C 1
ATOM 719 O O . GLN A 1 93 ? -2.521 -2.197 11.168 1.00 84.88 93 GLN A O 1
ATOM 724 N N . ASP A 1 94 ? -4.233 -1.673 12.515 1.00 87.31 94 ASP A N 1
ATOM 725 C CA . ASP A 1 94 ? -4.665 -3.066 12.686 1.00 87.31 94 ASP A CA 1
ATOM 726 C C . ASP A 1 94 ? -5.162 -3.692 11.377 1.00 87.31 94 ASP A C 1
ATOM 728 O O . ASP A 1 94 ? -4.946 -4.878 11.115 1.00 87.31 94 ASP A O 1
ATOM 732 N N . ILE A 1 95 ? -5.815 -2.900 10.524 1.00 88.50 95 ILE A N 1
ATOM 733 C CA . ILE A 1 95 ? -6.272 -3.343 9.203 1.00 88.50 95 ILE A CA 1
ATOM 734 C C . ILE A 1 95 ? -5.070 -3.570 8.290 1.00 88.50 95 ILE A C 1
ATOM 736 O O . ILE A 1 95 ? -4.958 -4.646 7.707 1.00 88.50 95 ILE A O 1
ATOM 740 N N . ILE A 1 96 ? -4.142 -2.612 8.231 1.00 88.25 96 ILE A N 1
ATOM 741 C CA . ILE A 1 96 ? -2.911 -2.708 7.441 1.00 88.25 96 ILE A CA 1
ATOM 742 C C . ILE A 1 96 ? -2.123 -3.949 7.860 1.00 88.25 96 ILE A C 1
ATOM 744 O O . ILE A 1 96 ? -1.760 -4.757 7.009 1.00 88.25 96 ILE A O 1
ATOM 748 N N . LYS A 1 97 ? -1.926 -4.166 9.165 1.00 87.75 97 LYS A N 1
ATOM 749 C CA . LYS A 1 97 ? -1.215 -5.336 9.692 1.00 87.75 97 LYS A CA 1
ATOM 750 C C . LYS A 1 97 ? -1.871 -6.651 9.267 1.00 87.75 97 LYS A C 1
ATOM 752 O O . LYS A 1 97 ? -1.171 -7.549 8.804 1.00 87.75 97 LYS A O 1
ATOM 757 N N . ARG A 1 98 ? -3.200 -6.764 9.380 1.00 91.00 98 ARG A N 1
ATOM 758 C CA . ARG A 1 98 ? -3.939 -7.954 8.918 1.00 91.00 98 ARG A CA 1
ATOM 759 C C . ARG A 1 98 ? -3.812 -8.153 7.409 1.00 91.00 98 ARG A C 1
ATOM 761 O O . ARG A 1 98 ? -3.577 -9.273 6.972 1.00 91.00 98 ARG A O 1
ATOM 768 N N . CYS A 1 99 ? -3.919 -7.089 6.622 1.00 90.81 99 CYS A N 1
ATOM 769 C CA . CYS A 1 99 ? -3.802 -7.167 5.169 1.00 90.81 99 CYS A CA 1
ATOM 770 C C . CYS A 1 99 ? -2.391 -7.550 4.710 1.00 90.81 99 CYS A C 1
ATOM 772 O O . CYS A 1 99 ? -2.244 -8.377 3.815 1.00 90.81 99 CYS A O 1
ATOM 774 N N . VAL A 1 100 ? -1.346 -7.032 5.362 1.00 88.88 100 VAL A N 1
ATOM 775 C CA . VAL A 1 100 ? 0.044 -7.436 5.099 1.00 88.88 100 VAL A CA 1
ATOM 776 C C . VAL A 1 100 ? 0.239 -8.932 5.359 1.00 88.88 100 VAL A C 1
ATOM 778 O O . VAL A 1 100 ? 0.917 -9.594 4.583 1.00 88.88 100 VAL A O 1
ATOM 781 N N . GLN A 1 101 ? -0.385 -9.495 6.397 1.00 88.62 101 GLN A N 1
ATOM 782 C CA . GLN A 1 101 ? -0.316 -10.937 6.672 1.00 88.62 101 GLN A CA 1
ATOM 783 C C . GLN A 1 101 ? -1.018 -11.799 5.610 1.00 88.62 101 GLN A C 1
ATOM 785 O O . GLN A 1 101 ? -0.673 -12.966 5.465 1.00 88.62 101 GLN A O 1
ATOM 790 N N . GLN A 1 102 ? -1.989 -11.255 4.871 1.00 86.19 102 GLN A N 1
ATOM 791 C CA . GLN A 1 102 ? -2.741 -11.998 3.850 1.00 86.19 102 GLN A CA 1
ATOM 792 C C . GLN A 1 102 ? -2.033 -12.080 2.493 1.00 86.19 102 GLN A C 1
ATOM 794 O O . GLN A 1 102 ? -2.373 -12.940 1.685 1.00 86.19 102 GLN A O 1
ATOM 799 N N . ILE A 1 103 ? -1.077 -11.188 2.232 1.00 82.19 103 ILE A N 1
ATOM 800 C CA . ILE A 1 103 ? -0.353 -11.110 0.950 1.00 82.19 103 ILE A CA 1
ATOM 801 C C . IL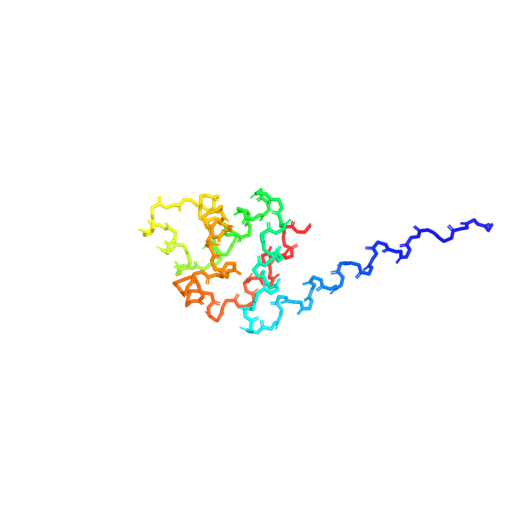E A 1 103 ? 1.064 -11.705 1.011 1.00 82.19 103 ILE A C 1
ATOM 803 O O . ILE A 1 103 ? 1.774 -11.700 -0.002 1.00 82.19 103 ILE A O 1
ATOM 807 N N . GLN A 1 104 ? 1.490 -12.147 2.202 1.00 66.44 104 GLN A N 1
ATOM 808 C CA . GLN A 1 104 ? 2.795 -12.767 2.453 1.00 66.44 104 GLN A CA 1
ATOM 809 C C . GLN A 1 104 ? 2.889 -14.165 1.845 1.00 66.44 104 GLN A C 1
ATOM 811 O O . GLN A 1 104 ? 1.942 -14.960 2.018 1.00 66.44 104 GLN A O 1
#

Radius of gyration: 15.4 Å; chains: 1; bounding box: 40×49×25 Å

Foldseek 3Di:
DDDDPPPPVVVVVVVVLPPLQDLPQDLVVLVVLLPDDLVLQLQLLVQLLVVDVLSVVVCVVVVHHSSRVSVVQCPDPVSGGDPVVSVSCVVCSVSSSVSNVVSD

pLDDT: mean 77.56, std 19.16, range [39.78, 95.19]

Secondary structure (DSSP, 8-state):
-----SSSSHHHHHHHHHHTSSS---HHHHHHHHHS-HHHHHHHHHHHHHH-HHHHHHHHHHT--HHHHHHHHHT-TTSS--HHHHHHHTT-HHHHHHHHHH--